Protein AF-A0A1G7A943-F1 (afdb_monomer_lite)

InterPro domains:
  IPR010359 IrrE N-terminal-like domain [PF06114] (51-118)

Organism: Peptococcus niger (NCBI:txid2741)

Sequence (182 aa):
MIGYRIVSVFDISQTEGEELPALSSQDFLDCGVEGYQKLFSALKQASPVTVRFEEVNDGSHGYFSRNKQEIVLKQGMSQADTLATLFHEMAHASLHNNEEAKEVDRHIKEVEAESVAYVLSTHFGLPCEEVSLAYIAGWASADKDKMGILKNSMSRIRGAASRLLTEIEKELKKSKSSQMIA

pLDDT: mean 79.99, std 16.14, range [36.16, 97.44]

Radius of gyration: 18.46 Å; chains: 1; bounding box: 54×48×53 Å

Secondary structure (DSSP, 8-state):
-----------GGG--SSPP----THHHH--SHHHHHHHHHHHHHH-SSEEEEE---SS-SEEEETTTTEEEEETT--HHHHHHHHHHHHHHHHHHSSSGGGSS-HHHHHHHHHHHHHHHHHHTT---PPP-HHHHHTTSSS-HHHHHHHHHHHHHHHHHHHHHHHHHHHHHHHHHHHHS--

Foldseek 3Di:
DDDDDDDDDDDPVRDDDDDDPDLPLVVLVVDDVVSLVLLVVLLCVLQPAHEDEDADDPPDQWAQDLVRRYIYGYPPDDSLSRLLSSQLRSQCSLQQSDPVNVPDDPVLSSLLSLLLSVLVCSSNVGDDDDRPVVVLVVLPDPDPVSVVSSVVSVVSSVVSSVSSVVSSVVSSVVVVVVVVVD

Structure (mmCIF, N/CA/C/O backbone):
data_AF-A0A1G7A943-F1
#
_entry.id   AF-A0A1G7A943-F1
#
loop_
_atom_site.group_PDB
_atom_site.id
_atom_site.type_symbol
_atom_site.label_atom_id
_atom_site.label_alt_id
_atom_site.label_comp_id
_atom_site.label_asym_id
_atom_site.label_entity_id
_atom_site.label_seq_id
_atom_site.pdbx_PDB_ins_code
_atom_site.Cartn_x
_atom_site.Cartn_y
_atom_site.Cartn_z
_atom_site.occupancy
_atom_site.B_iso_or_equiv
_atom_site.auth_seq_id
_atom_site.auth_comp_id
_atom_site.auth_asym_id
_atom_site.auth_atom_id
_atom_site.pdbx_PDB_model_num
ATOM 1 N N . MET A 1 1 ? 34.475 -2.378 -7.293 1.00 36.16 1 MET A N 1
ATOM 2 C CA . MET A 1 1 ? 34.277 -3.748 -7.814 1.00 36.16 1 MET A CA 1
ATOM 3 C C . MET A 1 1 ? 32.907 -4.208 -7.338 1.00 36.16 1 MET A C 1
ATOM 5 O O . MET A 1 1 ? 32.680 -4.163 -6.139 1.00 36.16 1 MET A O 1
ATOM 9 N N . ILE A 1 2 ? 31.981 -4.537 -8.240 1.00 40.31 2 ILE A N 1
ATOM 10 C CA . ILE A 1 2 ? 30.650 -5.060 -7.884 1.00 40.31 2 ILE A CA 1
ATOM 11 C C . ILE A 1 2 ? 30.643 -6.538 -8.288 1.00 40.31 2 ILE A C 1
ATOM 13 O O . ILE A 1 2 ? 30.992 -6.846 -9.425 1.00 40.31 2 ILE A O 1
ATOM 17 N N . GLY A 1 3 ? 30.301 -7.438 -7.364 1.00 47.44 3 GLY A N 1
ATOM 18 C CA . GLY A 1 3 ? 30.239 -8.887 -7.583 1.00 47.44 3 GLY A CA 1
ATOM 19 C C . GLY A 1 3 ? 28.939 -9.477 -7.033 1.00 47.44 3 GLY A C 1
ATOM 20 O O . GLY A 1 3 ? 28.309 -8.877 -6.165 1.00 47.44 3 GLY A O 1
ATOM 21 N N . TYR A 1 4 ? 28.525 -10.635 -7.550 1.00 57.25 4 TYR A N 1
ATOM 22 C CA . TYR A 1 4 ? 27.346 -11.381 -7.098 1.00 57.25 4 TYR A CA 1
ATOM 23 C C . TYR A 1 4 ? 27.769 -12.733 -6.510 1.00 57.25 4 TYR A C 1
ATOM 25 O O . TYR A 1 4 ? 28.759 -13.318 -6.947 1.00 57.25 4 TYR A O 1
ATOM 33 N N . ARG A 1 5 ? 27.021 -13.232 -5.518 1.00 53.62 5 ARG A N 1
ATOM 34 C CA . ARG A 1 5 ? 27.227 -14.552 -4.905 1.00 53.62 5 ARG A CA 1
ATOM 35 C C . ARG A 1 5 ? 25.956 -15.372 -5.061 1.00 53.62 5 ARG A C 1
ATOM 37 O O . ARG A 1 5 ? 24.896 -14.933 -4.626 1.00 53.62 5 ARG A O 1
ATOM 44 N N . ILE A 1 6 ? 26.072 -16.552 -5.661 1.00 55.75 6 ILE A N 1
ATOM 45 C CA . ILE A 1 6 ? 24.981 -17.528 -5.685 1.00 55.75 6 ILE A CA 1
ATOM 46 C C . ILE A 1 6 ? 24.880 -18.133 -4.285 1.00 55.75 6 ILE A C 1
ATOM 48 O O . ILE A 1 6 ? 25.884 -18.554 -3.709 1.00 55.75 6 ILE A O 1
ATOM 52 N N . VAL A 1 7 ? 23.674 -18.131 -3.730 1.00 48.28 7 VAL A N 1
ATOM 53 C CA . VAL A 1 7 ? 23.348 -18.799 -2.471 1.00 48.28 7 VAL A CA 1
ATOM 54 C C . VAL A 1 7 ? 22.160 -19.714 -2.714 1.00 48.28 7 VAL A C 1
ATOM 56 O O . VAL A 1 7 ? 21.226 -19.339 -3.419 1.00 48.28 7 VAL A O 1
ATOM 59 N N . SER A 1 8 ? 22.223 -20.918 -2.158 1.00 75.25 8 SER A N 1
ATOM 60 C CA . SER A 1 8 ? 21.113 -21.864 -2.196 1.00 75.25 8 SER A CA 1
ATOM 61 C C . SER A 1 8 ? 20.124 -21.520 -1.088 1.00 75.25 8 SER A C 1
ATOM 63 O O . SER A 1 8 ? 20.536 -21.248 0.040 1.00 75.25 8 SER A O 1
ATOM 65 N N . VAL A 1 9 ? 18.836 -21.533 -1.414 1.00 67.38 9 VAL A N 1
ATOM 66 C CA . VAL A 1 9 ? 17.734 -21.412 -0.456 1.00 67.38 9 VAL A CA 1
ATOM 67 C C . VAL A 1 9 ? 16.961 -22.726 -0.509 1.00 67.38 9 VAL A C 1
ATOM 69 O O . VAL A 1 9 ? 16.733 -23.250 -1.598 1.00 67.38 9 VAL A O 1
ATOM 72 N N . PHE A 1 10 ? 16.607 -23.256 0.655 1.00 70.25 10 PHE A N 1
ATOM 73 C CA . PHE A 1 10 ? 15.790 -24.455 0.815 1.00 70.25 10 PHE A CA 1
ATOM 74 C C . PHE A 1 10 ? 14.480 -24.040 1.478 1.00 70.25 10 PHE A C 1
ATOM 76 O O . PHE A 1 10 ? 14.482 -23.138 2.319 1.00 70.25 10 PHE A O 1
ATOM 83 N N . ASP A 1 11 ? 13.375 -24.660 1.080 1.00 71.06 11 ASP A N 1
ATOM 84 C CA . ASP A 1 11 ? 12.104 -24.468 1.775 1.00 71.06 11 ASP A CA 1
ATOM 85 C C . ASP A 1 11 ? 12.176 -25.082 3.185 1.00 71.06 11 ASP A C 1
ATOM 87 O O . ASP A 1 11 ? 12.907 -26.048 3.396 1.00 71.06 11 ASP A O 1
ATOM 91 N N . ILE A 1 12 ? 11.420 -24.555 4.154 1.00 64.38 12 ILE A N 1
ATOM 92 C CA . ILE A 1 12 ? 11.407 -25.088 5.529 1.00 64.38 12 ILE A CA 1
ATOM 93 C C . ILE A 1 12 ? 10.978 -26.563 5.532 1.00 64.38 12 ILE A C 1
ATOM 95 O O . ILE A 1 12 ? 11.560 -27.365 6.261 1.00 64.38 12 ILE A O 1
ATOM 99 N N . SER A 1 13 ? 10.045 -26.951 4.652 1.00 74.44 13 SER A N 1
ATOM 100 C CA . SER A 1 13 ? 9.628 -28.350 4.465 1.00 74.44 13 SER A CA 1
ATOM 101 C C . SER A 1 13 ? 10.750 -29.270 3.969 1.00 74.44 13 SER A C 1
ATOM 103 O O . SER A 1 13 ? 10.633 -30.490 4.060 1.00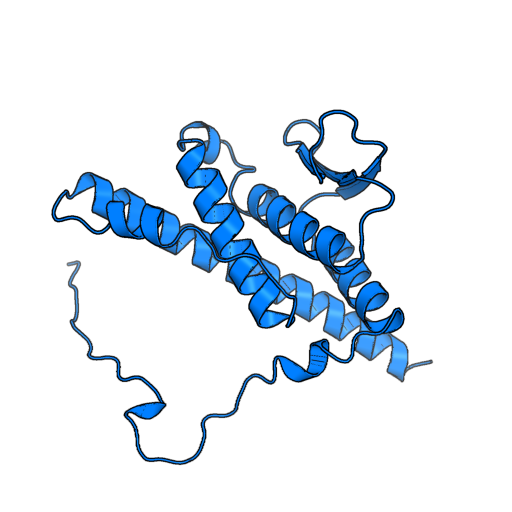 74.44 13 SER A O 1
ATOM 105 N N . GLN A 1 14 ? 11.839 -28.699 3.449 1.00 73.56 14 GLN A N 1
ATOM 106 C CA . GLN A 1 14 ? 13.031 -29.408 2.981 1.00 73.56 14 GLN A CA 1
ATOM 107 C C . GLN A 1 14 ? 14.160 -29.406 4.019 1.00 73.56 14 GLN A C 1
ATOM 109 O O . GLN A 1 14 ? 15.272 -29.843 3.714 1.00 73.56 14 GLN A O 1
ATOM 114 N N . THR A 1 15 ? 13.905 -28.897 5.225 1.00 76.69 15 THR A N 1
ATOM 115 C CA . THR A 1 15 ? 14.881 -28.825 6.313 1.00 76.69 15 THR A CA 1
ATOM 116 C C . THR A 1 15 ? 14.392 -29.602 7.531 1.00 76.69 15 THR A C 1
ATOM 118 O O . THR A 1 15 ? 13.208 -29.597 7.847 1.00 76.69 15 THR A O 1
ATOM 121 N N . GLU A 1 16 ? 15.313 -30.270 8.224 1.00 73.62 16 GLU A N 1
ATOM 122 C CA . GLU A 1 16 ? 15.059 -30.915 9.515 1.00 73.62 16 GLU A CA 1
ATOM 123 C C . GLU A 1 16 ? 15.657 -30.034 10.624 1.00 73.62 16 GLU A C 1
ATOM 125 O O . GLU A 1 16 ? 16.816 -29.623 10.528 1.00 73.62 16 GLU A O 1
ATOM 130 N N . GLY A 1 17 ? 14.889 -29.712 11.668 1.00 77.00 17 GLY A N 1
ATOM 131 C CA . GLY A 1 17 ? 15.343 -28.831 12.747 1.00 77.00 17 GLY A CA 1
ATOM 132 C C . GLY A 1 17 ? 14.214 -28.359 13.662 1.00 77.00 17 GLY A C 1
ATOM 133 O O . GLY A 1 17 ? 13.056 -28.724 13.470 1.00 77.00 17 GLY A O 1
ATOM 134 N N . GLU A 1 18 ? 14.567 -27.567 14.675 1.00 68.12 18 GLU A N 1
ATOM 135 C CA . GLU A 1 18 ? 13.595 -26.890 15.541 1.00 68.12 18 GLU A CA 1
ATOM 136 C C . GLU A 1 18 ? 12.771 -25.895 14.712 1.00 68.12 18 GLU A C 1
ATOM 138 O O . GLU A 1 18 ? 13.322 -25.204 13.849 1.00 68.12 18 GLU A O 1
ATOM 143 N N . GLU A 1 19 ? 11.455 -25.844 14.947 1.00 62.69 19 GLU A N 1
ATOM 144 C CA . GLU A 1 19 ? 10.580 -24.917 14.228 1.00 62.69 19 GLU A CA 1
ATOM 145 C C . GLU A 1 19 ? 11.082 -23.484 14.414 1.00 62.69 19 GLU A C 1
ATOM 147 O O . GLU A 1 19 ? 11.316 -23.016 15.532 1.00 62.69 19 GLU A O 1
ATOM 152 N N . LEU A 1 20 ? 11.261 -22.776 13.295 1.00 60.66 20 LEU A N 1
ATOM 153 C CA . LEU A 1 20 ? 11.582 -21.359 13.345 1.00 60.66 20 LEU A CA 1
ATOM 154 C C . LEU A 1 20 ? 10.465 -20.629 14.096 1.00 60.66 20 LEU A C 1
ATOM 156 O O . LEU A 1 20 ? 9.296 -20.978 13.914 1.00 60.66 20 LEU A O 1
ATOM 160 N N . PRO A 1 21 ? 10.789 -19.595 14.896 1.00 52.59 21 PRO A N 1
ATOM 161 C CA . PRO A 1 21 ? 9.765 -18.770 15.512 1.00 52.59 21 PRO A CA 1
ATOM 162 C C . PRO A 1 21 ? 8.864 -18.214 14.408 1.00 52.59 21 PRO A C 1
ATOM 164 O O . PRO A 1 21 ? 9.279 -17.369 13.613 1.00 52.59 21 PRO A O 1
ATOM 167 N N . ALA A 1 22 ? 7.638 -18.729 14.336 1.00 48.03 22 ALA A N 1
ATOM 168 C CA . ALA A 1 22 ? 6.636 -18.220 13.425 1.00 48.03 22 ALA A CA 1
ATOM 169 C C . ALA A 1 22 ? 6.311 -16.787 13.858 1.00 48.03 22 ALA A C 1
ATOM 171 O O . ALA A 1 22 ? 5.950 -16.544 15.010 1.00 48.03 22 ALA A O 1
ATOM 172 N N . LEU A 1 23 ? 6.438 -15.824 12.943 1.00 42.78 23 LEU A N 1
ATOM 173 C CA . LEU A 1 23 ? 5.727 -14.558 13.092 1.00 42.78 23 LEU A CA 1
ATOM 174 C C . LEU A 1 23 ? 4.245 -14.937 13.036 1.00 42.78 23 LEU A C 1
ATOM 176 O O . LEU A 1 23 ? 3.751 -15.254 11.956 1.00 42.78 23 LEU A O 1
ATOM 180 N N . SER A 1 24 ? 3.567 -15.037 14.181 1.00 42.31 24 SER A N 1
ATOM 181 C CA . SER A 1 24 ? 2.174 -15.480 14.209 1.00 42.31 24 S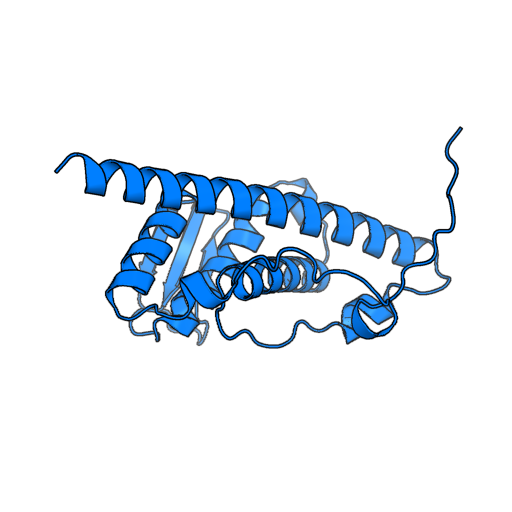ER A CA 1
ATOM 182 C C . SER A 1 24 ? 1.290 -14.416 13.557 1.00 42.31 24 SER A C 1
ATOM 184 O O . SER A 1 24 ? 0.779 -13.499 14.194 1.00 42.31 24 SER A O 1
ATOM 186 N N . SER A 1 25 ? 1.050 -14.565 12.253 1.00 46.03 25 SER A N 1
ATOM 187 C CA . SER A 1 25 ? -0.015 -13.859 11.531 1.00 46.03 25 SER A CA 1
ATOM 188 C C . SER A 1 25 ? -1.391 -14.117 12.170 1.00 46.03 25 SER A C 1
ATOM 190 O O . SER A 1 25 ? -2.324 -13.342 11.968 1.00 46.03 25 SER A O 1
ATOM 192 N N . GLN A 1 26 ? -1.516 -15.188 12.973 1.00 41.50 26 GLN A N 1
ATOM 193 C CA . GLN A 1 26 ? -2.708 -15.517 13.756 1.00 41.50 26 GLN A CA 1
ATOM 194 C C . GLN A 1 26 ? -3.091 -14.456 14.801 1.00 41.50 26 GLN A C 1
ATOM 196 O O . GLN A 1 26 ? -4.278 -14.339 15.091 1.00 41.50 26 GLN A O 1
ATOM 201 N N . ASP A 1 27 ? -2.161 -13.649 15.324 1.00 46.97 27 ASP A N 1
ATOM 202 C CA . ASP A 1 27 ? -2.484 -12.675 16.384 1.00 46.97 27 ASP A CA 1
ATOM 203 C C . ASP A 1 27 ? -3.378 -11.525 15.884 1.00 46.97 27 ASP A C 1
ATOM 205 O O . ASP A 1 27 ? -4.015 -10.830 16.679 1.00 46.97 27 ASP A O 1
ATOM 209 N N . PHE A 1 28 ? -3.429 -11.308 14.567 1.00 47.81 28 PHE A N 1
ATOM 210 C CA . PHE A 1 28 ? -4.269 -10.280 13.954 1.00 47.81 28 PHE A CA 1
ATOM 211 C C . PHE A 1 28 ? -5.620 -10.814 13.477 1.00 47.81 28 PHE A C 1
ATOM 213 O O . PHE A 1 28 ? -6.546 -10.021 13.346 1.00 47.81 28 PHE A O 1
ATOM 220 N N . LEU A 1 29 ? -5.757 -12.126 13.248 1.00 47.19 29 LEU A N 1
ATOM 221 C CA . LEU A 1 29 ? -6.952 -12.765 12.673 1.00 47.19 29 LEU A CA 1
ATOM 222 C C . LEU A 1 29 ? -8.113 -12.946 13.664 1.00 47.19 29 LEU A C 1
ATOM 224 O O . LEU A 1 29 ? -9.233 -13.200 13.231 1.00 47.19 29 LEU A O 1
ATOM 228 N N . ASP A 1 30 ? -7.896 -12.701 14.958 1.00 48.44 30 ASP A N 1
ATOM 229 C CA . ASP A 1 30 ? -8.969 -12.586 15.964 1.00 48.44 30 ASP A CA 1
ATOM 230 C C . ASP A 1 30 ? -9.636 -11.187 15.948 1.00 48.44 30 ASP A C 1
ATOM 232 O O . ASP A 1 30 ? -10.153 -10.669 16.943 1.00 48.44 30 ASP A O 1
ATOM 236 N N . CYS A 1 31 ? -9.607 -10.516 14.793 1.00 46.25 31 CYS A N 1
ATOM 237 C CA . CYS A 1 31 ? -10.127 -9.171 14.608 1.00 46.25 31 CYS A CA 1
ATOM 238 C C . CYS A 1 31 ? -11.638 -9.179 14.345 1.00 46.25 31 CYS A C 1
ATOM 240 O O . CYS A 1 31 ? -12.119 -8.953 13.237 1.00 46.25 31 CYS A O 1
ATOM 242 N N . GLY A 1 32 ? -12.418 -9.314 15.419 1.00 58.31 32 GLY A N 1
ATOM 243 C CA . GLY A 1 32 ? -13.755 -8.717 15.448 1.00 58.31 32 GLY A CA 1
ATOM 244 C C . GLY A 1 32 ? -13.707 -7.198 15.179 1.00 58.31 32 GLY A C 1
ATOM 245 O O . GLY A 1 32 ? -12.657 -6.613 14.898 1.00 58.31 32 GLY A O 1
ATOM 246 N N . VAL A 1 33 ? -14.841 -6.509 15.343 1.00 62.25 33 VAL A N 1
ATOM 247 C CA . VAL A 1 33 ? -14.961 -5.053 15.094 1.00 62.25 33 VAL A CA 1
ATOM 248 C C . VAL A 1 33 ? -13.861 -4.227 15.790 1.00 62.25 33 VAL A C 1
ATOM 250 O O . VAL A 1 33 ? -13.413 -3.216 15.250 1.00 62.25 33 VAL A O 1
ATOM 253 N N . GLU A 1 34 ? -13.383 -4.667 16.957 1.00 70.81 34 GLU A N 1
ATOM 254 C CA . GLU A 1 34 ? -12.320 -3.998 17.713 1.00 70.81 34 GLU A CA 1
ATOM 255 C C . GLU A 1 34 ? -10.939 -4.080 17.038 1.00 70.81 34 GLU A C 1
ATOM 257 O O . GLU A 1 34 ? -10.224 -3.076 16.979 1.00 70.81 34 GLU A O 1
ATOM 262 N N . GLY A 1 35 ? -10.564 -5.242 16.494 1.00 77.31 35 GLY A N 1
ATOM 263 C CA . GLY A 1 35 ? -9.285 -5.421 15.800 1.00 77.31 35 GLY A CA 1
ATOM 264 C C . GLY A 1 35 ? -9.217 -4.584 14.524 1.00 77.31 35 GLY A C 1
ATOM 265 O O . GLY A 1 35 ? -8.228 -3.886 14.295 1.00 77.31 35 GLY A O 1
ATOM 266 N N . TYR A 1 36 ? -10.320 -4.553 13.766 1.00 83.06 36 TYR A N 1
ATOM 267 C CA . TYR A 1 36 ? -10.469 -3.673 12.608 1.00 83.06 36 TYR A CA 1
ATOM 268 C C . TYR A 1 36 ? -10.276 -2.197 12.979 1.00 83.06 36 TYR A C 1
ATOM 270 O O . TYR A 1 36 ? -9.470 -1.509 12.359 1.00 83.06 36 TYR A O 1
ATOM 278 N N . GLN A 1 37 ? -10.979 -1.702 14.005 1.00 86.00 37 GLN A N 1
ATOM 279 C CA . GLN A 1 37 ? -10.893 -0.296 14.428 1.00 86.00 37 GLN A CA 1
ATOM 280 C C . GLN A 1 37 ? -9.465 0.090 14.840 1.00 86.00 37 GLN A C 1
ATOM 282 O O . GLN A 1 37 ? -8.968 1.142 14.429 1.00 86.00 37 GLN A O 1
ATOM 287 N N . LYS A 1 38 ? -8.782 -0.772 15.606 1.00 88.06 38 LYS A N 1
ATOM 288 C CA . LYS A 1 38 ? -7.389 -0.551 16.028 1.00 88.06 38 LYS A CA 1
ATOM 289 C C . LYS A 1 38 ? -6.443 -0.489 14.831 1.00 88.06 38 LYS A C 1
ATOM 291 O O . LYS A 1 38 ? -5.673 0.466 14.716 1.00 88.06 38 LYS A O 1
ATOM 296 N N . LEU A 1 39 ? -6.523 -1.468 13.928 1.00 89.19 39 LEU A N 1
ATOM 297 C CA . LEU A 1 39 ? -5.675 -1.517 12.738 1.00 89.19 39 LEU A CA 1
ATOM 298 C C . LEU A 1 39 ? -5.952 -0.340 11.801 1.00 89.19 39 LEU A C 1
ATOM 300 O O . LEU A 1 39 ? -5.022 0.345 11.386 1.00 89.19 39 LEU A O 1
ATOM 304 N N . PHE A 1 40 ? -7.219 -0.043 11.524 1.00 91.81 40 PHE A N 1
ATOM 305 C CA . PHE A 1 40 ? -7.606 1.073 10.668 1.00 91.81 40 PHE A CA 1
ATOM 306 C C . PHE A 1 40 ? -7.145 2.422 11.233 1.00 91.81 40 PHE A C 1
ATOM 308 O O . PHE A 1 40 ? -6.632 3.267 10.497 1.00 91.81 40 PHE A O 1
ATOM 315 N N . SER A 1 41 ? -7.269 2.623 12.548 1.00 92.69 41 SER A N 1
ATOM 316 C CA . SER A 1 41 ? -6.744 3.821 13.204 1.00 92.69 41 SER A CA 1
ATOM 317 C C . SER A 1 41 ? -5.224 3.908 13.076 1.00 92.69 41 SER A C 1
ATOM 319 O O . SER A 1 41 ? -4.710 4.980 12.765 1.00 92.69 41 SER A O 1
ATOM 321 N N . ALA A 1 42 ? -4.497 2.807 13.281 1.00 93.19 42 ALA A N 1
ATOM 322 C CA . ALA A 1 42 ? -3.046 2.786 13.105 1.00 93.19 42 ALA A CA 1
ATOM 323 C C . ALA A 1 42 ? -2.647 3.096 11.655 1.00 93.19 42 ALA A C 1
ATOM 325 O O . ALA A 1 42 ? -1.728 3.879 11.432 1.00 93.19 42 ALA A O 1
ATOM 326 N N . LEU A 1 43 ? -3.380 2.568 10.672 1.00 94.12 43 LEU A N 1
ATOM 327 C CA . LEU A 1 43 ? -3.149 2.849 9.255 1.00 94.12 43 LEU A CA 1
ATOM 328 C C . LEU A 1 43 ? -3.364 4.314 8.908 1.00 94.12 43 LEU A C 1
ATOM 330 O O . LEU A 1 43 ? -2.530 4.903 8.229 1.00 94.12 43 LEU A O 1
ATOM 334 N N . LYS A 1 44 ? -4.437 4.932 9.412 1.00 95.19 44 LYS A N 1
ATOM 335 C CA . LYS A 1 44 ? -4.666 6.370 9.223 1.00 95.19 44 LYS A CA 1
ATOM 336 C C . LYS A 1 44 ? -3.518 7.219 9.763 1.00 95.19 44 LYS A C 1
ATOM 338 O O . LYS A 1 44 ? -3.147 8.193 9.117 1.00 95.19 44 LYS A O 1
ATOM 343 N N . GLN A 1 45 ? -2.960 6.842 10.913 1.00 95.31 45 GLN A N 1
ATOM 344 C CA . GLN A 1 45 ? -1.853 7.562 11.549 1.00 95.31 45 GLN A CA 1
ATOM 345 C C . GLN A 1 45 ? -0.505 7.300 10.862 1.00 95.31 45 GLN A C 1
ATOM 347 O O . GLN A 1 45 ? 0.326 8.199 10.790 1.00 95.31 45 GLN A O 1
ATOM 352 N N . ALA A 1 46 ? -0.295 6.086 10.350 1.00 94.75 46 ALA A N 1
ATOM 353 C CA . ALA A 1 46 ? 0.911 5.692 9.625 1.00 94.75 46 ALA A CA 1
ATOM 354 C C . ALA A 1 46 ? 0.891 6.103 8.142 1.00 94.75 46 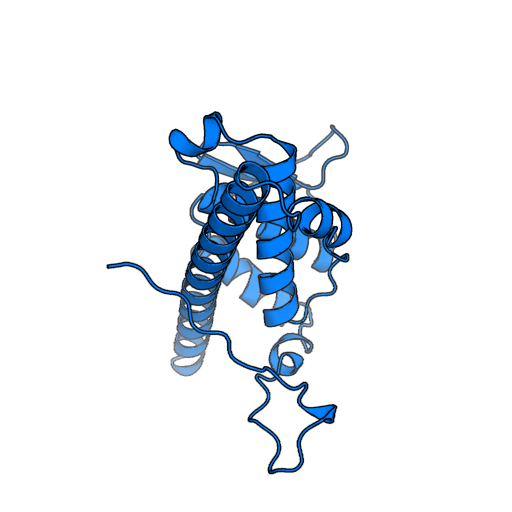ALA A C 1
ATOM 356 O O . ALA A 1 46 ? 1.918 6.031 7.464 1.00 94.75 46 ALA A O 1
ATOM 357 N N . SER A 1 47 ? -0.272 6.497 7.616 1.00 95.06 47 SER A N 1
ATOM 358 C CA . SER A 1 47 ? -0.430 6.886 6.220 1.00 95.06 47 SER A CA 1
ATOM 359 C C . SER A 1 47 ? 0.443 8.104 5.892 1.00 95.06 47 SER A C 1
ATOM 361 O O . SER A 1 47 ? 0.387 9.105 6.610 1.00 95.06 47 SER A O 1
ATOM 363 N N . PRO A 1 48 ? 1.202 8.083 4.778 1.00 92.25 48 PRO A N 1
ATOM 364 C CA . PRO A 1 48 ? 1.986 9.239 4.334 1.00 92.25 48 PRO A CA 1
ATOM 365 C C . PRO A 1 48 ? 1.138 10.482 4.021 1.00 92.25 48 PRO A C 1
ATOM 367 O O . PRO A 1 48 ? 1.665 11.587 3.925 1.00 92.25 48 PRO A O 1
ATOM 370 N N . VAL A 1 49 ? -0.163 10.283 3.803 1.00 95.69 49 VAL A N 1
ATOM 371 C CA . VAL A 1 49 ? -1.130 11.283 3.341 1.00 95.69 49 VAL A CA 1
ATOM 372 C C . VAL A 1 49 ? -2.463 11.129 4.073 1.00 95.69 49 VAL A C 1
ATOM 374 O O . VAL A 1 49 ? -2.751 10.083 4.656 1.00 95.69 49 VAL A O 1
ATOM 377 N N . THR A 1 50 ? -3.309 12.159 4.046 1.00 95.75 50 THR A N 1
ATOM 378 C CA . THR A 1 50 ? -4.606 12.123 4.743 1.00 95.75 50 THR A CA 1
ATOM 379 C C . THR A 1 50 ? -5.550 11.087 4.128 1.00 95.75 50 THR A C 1
ATOM 381 O O . THR A 1 50 ? -5.642 10.987 2.911 1.00 95.75 50 THR A O 1
ATOM 384 N N . VAL A 1 51 ? -6.289 10.342 4.956 1.00 96.69 51 VAL A N 1
ATOM 385 C CA . VAL A 1 51 ? -7.252 9.317 4.510 1.00 96.69 51 VAL A CA 1
ATOM 386 C C . VAL A 1 51 ? -8.683 9.761 4.819 1.00 96.69 51 VAL A C 1
ATOM 388 O O . VAL A 1 51 ? -9.020 9.985 5.989 1.00 96.69 51 VAL A O 1
ATOM 391 N N . ARG A 1 52 ? -9.550 9.828 3.802 1.00 95.00 52 ARG A N 1
ATOM 392 C CA . ARG A 1 52 ? -10.978 10.161 3.960 1.00 95.00 52 ARG A CA 1
ATOM 393 C C . ARG A 1 52 ? -11.900 9.203 3.208 1.00 95.00 52 ARG A C 1
ATOM 395 O O . ARG A 1 52 ? -11.452 8.429 2.370 1.00 95.00 52 ARG A O 1
ATOM 402 N N . PHE A 1 53 ? -13.189 9.275 3.527 1.00 94.38 53 PHE A N 1
ATOM 403 C CA . PHE A 1 53 ? -14.232 8.493 2.870 1.00 94.38 53 PHE A CA 1
ATOM 404 C C . PHE A 1 53 ? -15.149 9.385 2.044 1.00 94.38 53 PHE A C 1
ATOM 406 O O . PHE A 1 53 ? -15.625 10.396 2.560 1.00 94.38 53 PHE A O 1
ATOM 413 N N . GLU A 1 54 ? -15.470 8.973 0.823 1.00 92.62 54 GLU A N 1
ATOM 414 C CA . GLU A 1 54 ? -16.431 9.660 -0.045 1.00 92.62 54 GLU A CA 1
ATOM 415 C C . GLU A 1 54 ? -17.315 8.683 -0.823 1.00 92.62 54 GLU A C 1
ATOM 417 O O . GLU A 1 54 ? -17.047 7.480 -0.890 1.00 92.62 54 GLU A O 1
ATOM 422 N N . GLU A 1 55 ? -18.391 9.209 -1.408 1.00 88.44 55 GLU A N 1
ATOM 423 C CA . GLU A 1 55 ? -19.136 8.496 -2.440 1.00 88.44 55 GLU A CA 1
ATOM 424 C C . GLU A 1 55 ? -18.315 8.474 -3.732 1.00 88.44 55 GLU A C 1
ATOM 426 O O . GLU A 1 55 ? -18.070 9.502 -4.363 1.00 88.44 55 GLU A O 1
ATOM 431 N N . VAL A 1 56 ? -17.881 7.276 -4.115 1.00 85.19 56 VAL A N 1
ATOM 432 C CA . VAL A 1 56 ? -17.100 7.031 -5.327 1.00 85.19 56 VAL A CA 1
ATOM 433 C C . VAL A 1 56 ? -18.014 6.368 -6.358 1.00 85.19 56 VAL A C 1
ATOM 435 O O . VAL A 1 56 ? -18.460 5.234 -6.171 1.00 85.19 56 VAL A O 1
ATOM 438 N N . ASN A 1 57 ? -18.322 7.106 -7.431 1.00 82.25 57 ASN A N 1
ATOM 439 C CA . ASN A 1 57 ? -19.338 6.742 -8.432 1.00 82.25 57 ASN A CA 1
ATOM 440 C C . ASN A 1 57 ? -18.761 6.156 -9.732 1.00 82.25 57 ASN A C 1
ATOM 442 O O . ASN A 1 57 ? -19.518 5.815 -10.637 1.00 82.25 57 ASN A O 1
ATOM 446 N N . ASP A 1 58 ? -17.439 6.036 -9.846 1.00 83.31 58 ASP A N 1
ATOM 447 C CA . ASP A 1 58 ? -16.755 5.528 -11.045 1.00 83.31 58 ASP A CA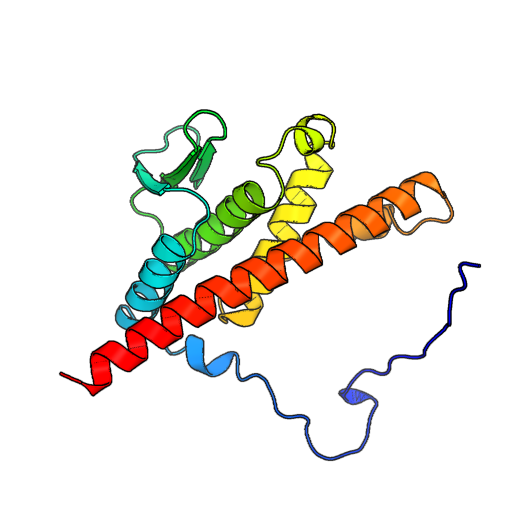 1
ATOM 448 C C . ASP A 1 58 ? -16.540 4.002 -11.038 1.00 83.31 58 ASP A C 1
ATOM 450 O O . ASP A 1 58 ? -15.970 3.448 -11.975 1.00 83.31 58 ASP A O 1
ATOM 454 N N . GLY A 1 59 ? -17.018 3.318 -9.993 1.00 81.81 59 GLY A N 1
ATOM 455 C CA . GLY A 1 59 ? -16.871 1.875 -9.812 1.00 81.81 59 GLY A CA 1
ATOM 456 C C . GLY A 1 59 ? -15.602 1.454 -9.067 1.00 81.81 59 GLY A C 1
ATOM 457 O O . GLY A 1 59 ? -15.496 0.282 -8.716 1.00 81.81 59 GLY A O 1
ATOM 458 N N . SER A 1 60 ? -14.680 2.374 -8.766 1.00 87.25 60 SER A N 1
ATOM 459 C CA . SER A 1 60 ? -13.488 2.072 -7.968 1.00 87.25 60 SER A CA 1
ATOM 460 C C . SER A 1 60 ? -13.800 1.955 -6.469 1.00 87.25 60 SER A C 1
ATOM 462 O O . SER A 1 60 ? -14.813 2.453 -5.967 1.00 87.25 60 SER A O 1
ATOM 464 N N . HIS A 1 61 ? -12.931 1.251 -5.743 1.00 89.81 61 HIS A N 1
ATOM 465 C CA . HIS A 1 61 ? -13.013 1.104 -4.284 1.00 89.81 61 HIS A CA 1
ATOM 466 C C . HIS A 1 61 ? -12.317 2.260 -3.544 1.00 89.81 61 HIS A C 1
ATOM 468 O O . HIS A 1 61 ? -12.619 2.546 -2.384 1.00 89.81 61 HIS A O 1
ATOM 474 N N . GLY A 1 62 ? -11.418 2.969 -4.220 1.00 92.38 62 GLY A N 1
ATOM 475 C CA . GLY A 1 62 ? -10.679 4.102 -3.691 1.00 92.38 62 GLY A CA 1
ATOM 476 C C . GLY A 1 62 ? -9.624 4.581 -4.681 1.00 92.38 62 GLY A C 1
ATOM 477 O O . GLY A 1 62 ? -9.471 3.996 -5.752 1.00 92.38 62 GLY A O 1
ATOM 478 N N . TYR A 1 63 ? -8.945 5.673 -4.336 1.00 94.31 63 TYR A N 1
ATOM 479 C CA . TYR A 1 63 ? -7.815 6.189 -5.104 1.00 94.31 63 TYR A CA 1
ATOM 480 C C . TYR A 1 63 ? -6.920 7.117 -4.273 1.00 94.31 63 TYR A C 1
ATOM 482 O O . TYR A 1 63 ? -7.372 7.854 -3.390 1.00 94.31 63 TYR A O 1
ATOM 490 N N . PHE A 1 64 ? -5.641 7.158 -4.630 1.00 95.25 64 PHE A N 1
ATOM 491 C CA . PHE A 1 64 ? -4.670 8.132 -4.156 1.00 95.25 64 PHE A CA 1
ATOM 492 C C . PHE A 1 64 ? -4.594 9.355 -5.087 1.00 95.25 64 PHE A C 1
ATOM 494 O O . PHE A 1 64 ? -4.276 9.258 -6.276 1.00 95.25 64 PHE A O 1
ATOM 501 N N . SER A 1 65 ? -4.820 10.551 -4.535 1.00 93.25 65 SER A N 1
ATOM 502 C CA . SER A 1 65 ? -4.670 11.820 -5.249 1.00 93.25 65 SER A CA 1
ATOM 503 C C . SER A 1 65 ? -3.332 12.489 -4.942 1.00 93.25 65 SER A C 1
ATOM 505 O O . SER A 1 65 ? -3.152 13.103 -3.889 1.00 93.25 65 SER A O 1
ATOM 507 N N . ARG A 1 66 ? -2.413 12.484 -5.916 1.00 89.81 66 ARG A N 1
ATOM 508 C CA . ARG A 1 66 ? -1.140 13.227 -5.816 1.00 89.81 66 ARG A CA 1
ATOM 509 C C . ARG A 1 66 ? -1.343 14.738 -5.697 1.00 89.81 66 ARG A C 1
ATOM 511 O O . ARG A 1 66 ? -0.606 15.398 -4.982 1.00 89.81 66 ARG A O 1
ATOM 518 N N . ASN A 1 67 ? -2.342 15.307 -6.367 1.00 90.75 67 ASN A N 1
ATOM 519 C CA . ASN A 1 67 ? -2.540 16.762 -6.344 1.00 90.75 67 ASN A CA 1
ATOM 520 C C . ASN A 1 67 ? -3.024 17.257 -4.978 1.00 90.75 67 ASN A C 1
ATOM 522 O O . ASN A 1 67 ? -2.631 18.331 -4.537 1.00 90.75 67 ASN A O 1
ATOM 526 N N . LYS A 1 68 ? -3.885 16.474 -4.321 1.00 92.94 68 LYS A N 1
ATOM 527 C CA . LYS A 1 68 ? -4.474 16.824 -3.025 1.00 92.94 68 LYS A CA 1
ATOM 528 C C . LYS A 1 68 ? -3.746 16.194 -1.834 1.00 92.94 68 LYS A C 1
ATOM 530 O O . LYS A 1 68 ? -4.061 16.543 -0.706 1.00 92.94 68 LYS A O 1
ATOM 535 N N . GLN A 1 69 ? -2.773 15.312 -2.086 1.00 95.12 69 GLN A N 1
ATOM 536 C CA . GLN A 1 69 ? -2.032 14.571 -1.060 1.00 95.12 69 GLN A CA 1
ATOM 537 C C . GLN A 1 69 ? -2.981 13.855 -0.090 1.00 95.12 69 GLN A C 1
ATOM 539 O O . GLN A 1 69 ? -2.929 14.044 1.125 1.00 95.12 69 GLN A O 1
ATOM 544 N N . GLU A 1 70 ? -3.872 13.036 -0.651 1.00 96.44 70 GLU A N 1
ATOM 545 C CA . GLU A 1 70 ? -4.902 12.318 0.105 1.00 96.44 70 GLU A CA 1
ATOM 546 C C . GLU A 1 70 ? -5.254 10.967 -0.529 1.00 96.44 70 GLU A C 1
ATOM 548 O O . GLU A 1 70 ? -5.148 10.789 -1.743 1.00 96.44 70 GLU A O 1
ATOM 553 N N . ILE A 1 71 ? -5.713 10.038 0.303 1.00 97.44 71 ILE A N 1
ATOM 554 C CA . ILE A 1 71 ? -6.324 8.767 -0.080 1.00 97.44 71 ILE A CA 1
ATOM 555 C C . ILE A 1 71 ? -7.828 8.874 0.153 1.00 97.44 71 ILE A C 1
ATOM 557 O O . ILE A 1 71 ? -8.280 9.267 1.236 1.00 97.44 71 ILE A O 1
ATOM 561 N N . VAL A 1 72 ? -8.596 8.503 -0.864 1.00 96.62 72 VAL A N 1
ATOM 562 C CA . VAL A 1 72 ? -10.058 8.476 -0.835 1.00 96.62 72 VAL A CA 1
ATOM 563 C C . VAL A 1 72 ? -10.512 7.033 -0.875 1.00 96.62 72 VAL A C 1
ATOM 565 O O . VAL A 1 72 ? -10.139 6.301 -1.783 1.00 96.62 72 VAL A O 1
ATOM 568 N N . LEU A 1 73 ? -11.317 6.629 0.101 1.00 95.94 73 LEU A N 1
ATOM 569 C CA . LEU A 1 73 ? -11.934 5.308 0.154 1.00 95.94 73 LEU A CA 1
ATOM 570 C C . LEU A 1 73 ? -13.437 5.433 -0.082 1.00 95.94 73 LEU A C 1
ATOM 572 O O . LEU A 1 73 ? -14.082 6.361 0.416 1.00 95.94 73 LEU A O 1
ATOM 576 N N . LYS A 1 74 ? -14.012 4.477 -0.807 1.00 95.00 74 LYS A N 1
ATOM 577 C CA . LYS A 1 74 ? -15.453 4.403 -1.025 1.00 95.00 74 LYS A CA 1
ATOM 578 C C . LYS A 1 74 ? -16.194 4.114 0.284 1.00 95.00 74 LYS A C 1
ATOM 580 O O . LYS A 1 74 ? -15.809 3.249 1.071 1.00 95.00 74 LYS A O 1
ATOM 585 N N . GLN A 1 75 ? -17.285 4.835 0.522 1.00 92.88 75 GLN A N 1
ATOM 586 C CA . GLN A 1 75 ? -18.172 4.572 1.657 1.00 92.88 75 GLN A CA 1
ATOM 587 C C . GLN A 1 75 ? -18.926 3.240 1.512 1.00 92.88 75 GLN A C 1
ATOM 589 O O . GLN A 1 75 ? -19.286 2.824 0.414 1.00 92.88 75 GLN A O 1
ATOM 594 N N . GLY A 1 76 ? -19.197 2.583 2.644 1.00 89.12 76 GLY A N 1
ATOM 595 C CA . GLY A 1 76 ? -20.030 1.374 2.692 1.00 89.12 76 GLY A CA 1
ATOM 596 C C . GLY A 1 76 ? -19.340 0.075 2.261 1.00 89.12 76 GLY A C 1
ATOM 597 O O . GLY A 1 76 ? -20.020 -0.935 2.103 1.00 89.12 76 GLY A O 1
ATOM 598 N N . MET A 1 77 ? -18.017 0.081 2.075 1.00 89.81 77 MET A N 1
ATOM 599 C CA . MET A 1 77 ? -17.241 -1.136 1.821 1.00 89.81 77 MET A CA 1
ATOM 600 C C . MET A 1 77 ? -17.164 -2.042 3.055 1.00 89.81 77 MET A C 1
ATOM 602 O O . MET A 1 77 ? -17.305 -1.587 4.195 1.00 89.81 77 MET A O 1
ATOM 606 N N . SER A 1 78 ? -16.895 -3.332 2.829 1.00 87.56 78 SER A N 1
ATOM 607 C CA . SER A 1 78 ? -16.597 -4.255 3.923 1.00 87.56 78 SER A CA 1
ATOM 608 C C . SER A 1 78 ? -15.298 -3.853 4.637 1.00 87.56 78 SER A C 1
ATOM 610 O O . SER A 1 78 ? -14.466 -3.110 4.106 1.00 87.56 78 SER A O 1
ATOM 612 N N . GLN A 1 79 ? -15.107 -4.344 5.862 1.00 87.00 79 GLN A N 1
ATOM 613 C CA . GLN A 1 79 ? -13.884 -4.095 6.630 1.00 87.00 79 GLN A CA 1
ATOM 614 C C . GLN A 1 79 ? -12.634 -4.609 5.900 1.00 87.00 79 GLN A C 1
ATOM 616 O O . GLN A 1 79 ? -11.632 -3.899 5.835 1.00 87.00 79 GLN A O 1
ATOM 621 N N . ALA A 1 80 ? -12.716 -5.803 5.306 1.00 83.50 80 ALA A N 1
ATOM 622 C CA . ALA A 1 80 ? -11.624 -6.400 4.545 1.00 83.50 80 ALA A CA 1
ATOM 623 C C . ALA A 1 80 ? -11.294 -5.575 3.291 1.00 83.50 80 ALA A C 1
ATOM 625 O O . ALA A 1 80 ? -10.143 -5.180 3.116 1.00 83.50 80 ALA A O 1
ATOM 626 N N . ASP A 1 81 ? -12.305 -5.217 2.491 1.00 86.44 81 ASP A N 1
ATOM 627 C CA . ASP A 1 81 ? -12.105 -4.419 1.270 1.00 86.44 81 ASP A CA 1
ATOM 628 C C . ASP A 1 81 ? -11.529 -3.039 1.590 1.00 86.44 81 ASP A C 1
ATOM 630 O O . ASP A 1 81 ? -10.669 -2.533 0.871 1.00 86.44 81 ASP A O 1
ATOM 634 N N . THR A 1 82 ? -11.971 -2.432 2.695 1.00 91.25 82 THR A N 1
ATOM 635 C CA . THR A 1 82 ? -11.472 -1.129 3.146 1.00 91.25 82 THR A CA 1
ATOM 636 C C . THR A 1 82 ? -9.987 -1.193 3.487 1.00 91.25 82 THR A C 1
ATOM 638 O O . THR A 1 82 ? -9.233 -0.310 3.081 1.00 91.25 82 THR A O 1
ATOM 641 N N . LEU A 1 83 ? -9.552 -2.225 4.217 1.00 90.88 83 LEU A N 1
ATOM 642 C CA . LEU A 1 83 ? -8.144 -2.399 4.583 1.00 90.88 83 LEU A CA 1
ATOM 643 C C . LEU A 1 83 ? -7.284 -2.741 3.365 1.00 90.88 83 LEU A C 1
ATOM 645 O O . LEU A 1 83 ? -6.240 -2.119 3.179 1.00 90.88 83 LEU A O 1
ATOM 649 N N . ALA A 1 84 ? -7.743 -3.662 2.514 1.00 87.94 84 ALA A N 1
ATOM 650 C CA . ALA A 1 84 ? -7.044 -4.043 1.289 1.00 87.94 84 ALA A CA 1
ATOM 651 C C . ALA A 1 84 ? -6.850 -2.838 0.354 1.00 87.94 84 ALA A C 1
ATOM 653 O O . ALA A 1 84 ? -5.730 -2.554 -0.077 1.00 87.94 84 ALA A O 1
ATOM 654 N N . THR A 1 85 ? -7.919 -2.067 0.127 1.00 92.38 85 THR A N 1
ATOM 655 C CA . THR A 1 85 ? -7.867 -0.833 -0.673 1.00 92.38 85 THR A CA 1
ATOM 656 C C . THR A 1 85 ? -6.923 0.181 -0.032 1.00 92.38 85 THR A C 1
ATOM 658 O O . THR A 1 85 ? -6.069 0.747 -0.706 1.00 92.38 85 THR A O 1
ATOM 661 N N . LEU A 1 86 ? -7.009 0.389 1.286 1.00 95.12 86 LEU A N 1
ATOM 662 C CA . LEU A 1 86 ? -6.136 1.337 1.972 1.00 95.12 86 LEU A CA 1
ATOM 663 C C . LEU A 1 86 ? -4.655 0.947 1.866 1.00 95.12 86 LEU A C 1
ATOM 665 O O . LEU A 1 86 ? -3.825 1.824 1.639 1.00 95.12 86 LEU A O 1
ATOM 669 N N . PHE A 1 87 ? -4.301 -0.335 1.977 1.00 94.12 87 PHE A N 1
ATOM 670 C CA . PHE A 1 87 ? -2.919 -0.773 1.770 1.00 94.12 87 PHE A CA 1
ATOM 671 C C . PHE A 1 87 ? -2.419 -0.485 0.359 1.00 94.12 87 PHE A C 1
ATOM 673 O O . PHE A 1 87 ? -1.295 -0.006 0.203 1.00 94.12 87 PHE A O 1
ATOM 680 N N . HIS A 1 88 ? -3.247 -0.754 -0.650 1.00 94.12 88 HIS A N 1
ATOM 681 C CA . HIS A 1 88 ? -2.921 -0.483 -2.045 1.00 94.12 88 HIS A CA 1
ATOM 682 C C . HIS A 1 88 ? -2.686 1.016 -2.280 1.00 94.12 88 HIS A C 1
ATOM 684 O O . HIS A 1 88 ? -1.637 1.423 -2.786 1.00 94.12 88 HIS A O 1
ATOM 690 N N . GLU A 1 89 ? -3.585 1.871 -1.793 1.00 96.19 89 GLU A N 1
ATOM 691 C CA . GLU A 1 89 ? -3.436 3.319 -1.948 1.00 96.19 89 GLU A CA 1
ATOM 692 C C . GLU A 1 89 ? -2.272 3.896 -1.123 1.00 96.19 89 GLU A C 1
ATOM 694 O O . GLU A 1 89 ? -1.555 4.790 -1.583 1.00 96.19 89 GLU A O 1
ATOM 699 N N . MET A 1 90 ? -2.004 3.358 0.073 1.00 96.88 90 MET A N 1
ATOM 700 C CA . MET A 1 90 ? -0.810 3.702 0.857 1.00 96.88 90 MET A CA 1
ATOM 701 C C . MET A 1 90 ? 0.476 3.280 0.142 1.00 96.88 90 MET A C 1
ATOM 703 O O . MET A 1 90 ? 1.479 3.999 0.209 1.00 96.88 90 MET A O 1
ATOM 707 N N . ALA A 1 91 ? 0.464 2.149 -0.568 1.00 95.44 91 ALA A N 1
ATOM 708 C CA . ALA A 1 91 ? 1.583 1.731 -1.397 1.00 95.44 91 ALA A CA 1
ATOM 709 C C . ALA A 1 91 ? 1.814 2.722 -2.544 1.00 95.44 91 ALA A C 1
ATOM 711 O O . ALA A 1 91 ? 2.947 3.172 -2.724 1.00 95.44 91 ALA A O 1
ATOM 712 N N . HIS A 1 92 ? 0.762 3.163 -3.243 1.00 95.44 92 HIS A N 1
ATOM 713 C CA . HIS A 1 92 ? 0.881 4.230 -4.242 1.00 95.44 92 HIS A CA 1
ATOM 714 C C . HIS A 1 92 ? 1.431 5.531 -3.654 1.00 95.44 92 HIS A C 1
ATOM 716 O O . HIS A 1 92 ? 2.327 6.133 -4.251 1.00 95.44 92 HIS A O 1
ATOM 722 N N . ALA A 1 93 ? 0.959 5.949 -2.479 1.00 95.88 93 ALA A N 1
ATOM 723 C CA . ALA A 1 93 ? 1.468 7.140 -1.807 1.00 95.88 93 ALA A CA 1
ATOM 724 C C . ALA A 1 93 ? 2.951 6.999 -1.399 1.00 95.88 93 ALA A C 1
ATOM 726 O O . ALA A 1 93 ? 3.720 7.951 -1.511 1.00 95.88 93 ALA A O 1
ATOM 727 N N . SER A 1 94 ? 3.381 5.811 -0.965 1.00 95.12 94 SER A N 1
ATOM 728 C CA . SER A 1 94 ? 4.761 5.542 -0.526 1.00 95.12 94 SER A CA 1
ATOM 729 C C . SER A 1 94 ? 5.750 5.359 -1.686 1.00 95.12 94 SER A C 1
ATOM 731 O O . SER A 1 94 ? 6.921 5.728 -1.571 1.00 95.12 94 SER A O 1
ATOM 733 N N . LEU A 1 95 ? 5.299 4.779 -2.802 1.00 93.62 95 LEU A N 1
ATOM 734 C CA . LEU A 1 95 ? 6.129 4.461 -3.969 1.00 93.62 95 LEU A CA 1
ATOM 735 C C . LEU A 1 95 ? 6.128 5.573 -5.022 1.00 93.62 95 LEU A C 1
ATOM 737 O O . LEU A 1 95 ? 7.167 5.871 -5.610 1.00 93.62 95 LEU A O 1
ATOM 741 N N . HIS A 1 96 ? 4.963 6.169 -5.284 1.00 92.94 96 HIS A N 1
ATOM 742 C CA . HIS A 1 96 ? 4.697 6.907 -6.520 1.00 92.94 96 HIS A CA 1
ATOM 743 C C . HIS A 1 96 ? 4.363 8.387 -6.312 1.00 92.94 96 HIS A C 1
ATOM 745 O O . HIS A 1 96 ? 3.906 9.052 -7.240 1.00 92.94 96 HIS A O 1
ATOM 751 N N . ASN A 1 97 ? 4.604 8.927 -5.120 1.00 91.56 97 ASN A N 1
ATOM 752 C CA . ASN A 1 97 ? 4.353 10.334 -4.803 1.00 91.56 97 ASN A CA 1
ATOM 753 C C . ASN A 1 97 ? 5.554 11.268 -5.072 1.00 91.56 97 ASN A C 1
ATOM 755 O O . ASN A 1 97 ? 5.582 12.404 -4.611 1.00 91.56 97 ASN A O 1
ATOM 759 N N . ASN A 1 98 ? 6.569 10.804 -5.800 1.00 86.94 98 ASN A N 1
ATOM 760 C CA . ASN A 1 98 ? 7.721 11.613 -6.200 1.00 86.94 98 ASN A CA 1
ATOM 761 C C . ASN A 1 98 ? 7.718 11.882 -7.717 1.00 86.94 98 ASN A C 1
ATOM 763 O O . ASN A 1 98 ? 7.002 11.233 -8.484 1.00 86.94 98 ASN A O 1
ATOM 767 N N . GLU A 1 99 ? 8.513 12.865 -8.143 1.00 81.00 99 GLU A N 1
ATOM 768 C CA . GLU A 1 99 ? 8.638 13.259 -9.554 1.00 81.00 99 GLU A CA 1
ATOM 769 C C . GLU A 1 99 ? 9.233 12.140 -10.420 1.00 81.00 99 GLU A C 1
ATOM 771 O O . GLU A 1 99 ? 8.768 11.911 -11.532 1.00 81.00 99 GLU A O 1
ATOM 776 N N . GLU A 1 100 ? 10.193 11.379 -9.889 1.00 78.62 100 GLU A N 1
ATOM 777 C CA . GLU A 1 100 ? 10.834 10.254 -10.588 1.00 78.62 100 GLU A CA 1
ATOM 778 C C . GLU A 1 100 ? 9.826 9.165 -10.978 1.00 78.62 100 GLU A C 1
ATOM 780 O O . GLU A 1 100 ? 9.926 8.548 -12.038 1.00 78.62 100 GLU A O 1
ATOM 785 N N . ALA A 1 101 ? 8.796 8.963 -10.156 1.00 80.75 101 ALA A N 1
ATOM 786 C CA . ALA A 1 101 ? 7.733 8.021 -10.437 1.00 80.75 101 ALA A CA 1
ATOM 787 C C . ALA A 1 101 ? 6.788 8.492 -11.548 1.00 80.75 101 ALA A C 1
ATOM 789 O O . ALA A 1 101 ? 5.899 7.731 -11.913 1.00 80.75 101 ALA A O 1
ATOM 790 N N . LYS A 1 102 ? 6.895 9.703 -12.109 1.00 78.50 102 LYS A N 1
ATOM 791 C CA . LYS A 1 102 ? 6.058 10.091 -13.263 1.00 78.50 102 LYS A CA 1
ATOM 792 C C . LYS A 1 102 ? 6.405 9.274 -14.505 1.00 78.50 102 LYS A C 1
ATOM 794 O O . LYS A 1 102 ? 5.487 8.771 -15.145 1.00 78.50 102 LYS A O 1
ATOM 799 N N . GLU A 1 103 ? 7.693 9.030 -14.721 1.00 81.19 103 GLU A N 1
ATOM 800 C CA . GLU A 1 103 ? 8.244 8.334 -15.894 1.00 81.19 103 GLU A CA 1
ATOM 801 C C . GLU A 1 103 ? 8.091 6.804 -15.844 1.00 81.19 103 GLU A C 1
ATOM 803 O O . GLU A 1 103 ? 8.322 6.113 -16.833 1.00 81.19 103 GLU A O 1
ATOM 808 N N . VAL A 1 104 ? 7.700 6.243 -14.694 1.00 82.69 104 VAL A N 1
ATOM 809 C CA . VAL A 1 104 ? 7.468 4.798 -14.560 1.00 82.69 104 VAL A CA 1
ATOM 810 C C . VAL A 1 104 ? 6.154 4.413 -15.251 1.00 82.69 104 VAL A C 1
ATOM 812 O O . VAL A 1 104 ? 5.122 5.060 -15.037 1.00 82.69 104 VAL A O 1
ATOM 815 N N . ASP A 1 105 ? 6.181 3.339 -16.044 1.00 87.50 105 ASP A N 1
ATOM 816 C CA . ASP A 1 105 ? 4.994 2.797 -16.712 1.00 87.50 105 ASP A CA 1
ATOM 817 C C . ASP A 1 105 ? 3.877 2.475 -15.709 1.00 87.50 105 ASP A C 1
ATOM 819 O O . ASP A 1 105 ? 4.129 2.020 -14.590 1.00 87.50 105 ASP A O 1
ATOM 823 N N . ARG A 1 106 ? 2.624 2.705 -16.111 1.00 88.19 106 ARG A N 1
ATOM 824 C CA . ARG A 1 106 ? 1.470 2.502 -15.231 1.00 88.19 106 ARG A CA 1
ATOM 825 C C . ARG A 1 106 ? 1.374 1.063 -14.733 1.00 88.19 106 ARG A C 1
ATOM 827 O O . ARG A 1 106 ? 1.179 0.880 -13.541 1.00 88.19 106 ARG A O 1
ATOM 834 N N . HIS A 1 107 ? 1.568 0.060 -15.586 1.00 86.25 107 HIS A N 1
ATOM 835 C CA . HIS A 1 107 ? 1.458 -1.337 -15.161 1.00 86.25 107 HIS A CA 1
ATOM 836 C C . HIS A 1 107 ? 2.540 -1.703 -14.145 1.00 86.25 107 HIS A C 1
ATOM 838 O O . HIS A 1 107 ? 2.276 -2.461 -13.219 1.00 86.25 107 HIS A O 1
ATOM 844 N N . ILE A 1 108 ? 3.746 -1.138 -14.277 1.00 87.69 108 ILE A N 1
ATOM 845 C CA . ILE A 1 108 ? 4.804 -1.321 -13.273 1.00 87.69 108 ILE A CA 1
ATOM 846 C C . ILE A 1 108 ? 4.355 -0.746 -11.924 1.00 87.69 108 ILE A C 1
ATOM 848 O O . ILE A 1 108 ? 4.559 -1.386 -10.897 1.00 87.69 108 ILE A O 1
ATOM 852 N N . LYS A 1 109 ? 3.710 0.429 -11.918 1.00 91.06 109 LYS A N 1
ATOM 853 C CA . LYS A 1 109 ? 3.203 1.048 -10.684 1.00 91.06 109 LYS A CA 1
ATOM 854 C C . LYS A 1 109 ? 2.148 0.191 -9.995 1.00 91.06 109 LYS A C 1
ATOM 856 O O . LYS A 1 109 ? 2.251 0.005 -8.788 1.00 91.06 109 LYS A O 1
ATOM 861 N N . GLU A 1 110 ? 1.165 -0.308 -10.741 1.00 90.56 110 GLU A N 1
ATOM 862 C CA . GLU A 1 110 ? 0.109 -1.165 -10.180 1.00 90.56 110 GLU A CA 1
ATOM 863 C C . GLU A 1 110 ? 0.722 -2.426 -9.563 1.00 90.56 110 GLU A C 1
ATOM 865 O O . GLU A 1 110 ? 0.476 -2.736 -8.405 1.00 90.56 110 GLU A O 1
ATOM 870 N N . VAL A 1 111 ? 1.640 -3.082 -10.276 1.00 89.50 111 VAL A N 1
ATOM 871 C CA . VAL A 1 111 ? 2.297 -4.312 -9.802 1.00 89.50 111 VAL A CA 1
ATOM 872 C C . VAL A 1 111 ? 3.141 -4.067 -8.554 1.00 89.50 111 VAL A C 1
ATOM 874 O O . VAL A 1 111 ? 3.161 -4.893 -7.642 1.00 89.50 111 VAL A O 1
ATOM 877 N N . GLU A 1 112 ? 3.847 -2.937 -8.479 1.00 91.75 112 GLU A N 1
ATOM 878 C CA . GLU A 1 112 ? 4.586 -2.559 -7.273 1.00 91.75 112 GLU A CA 1
ATOM 879 C C . GLU A 1 112 ? 3.648 -2.276 -6.095 1.00 91.75 112 GLU A C 1
ATOM 881 O O . GLU A 1 112 ? 3.932 -2.714 -4.978 1.00 91.75 112 GLU A O 1
ATOM 886 N N . ALA A 1 113 ? 2.535 -1.578 -6.336 1.00 93.00 113 ALA A N 1
ATOM 887 C CA . ALA A 1 113 ? 1.547 -1.267 -5.310 1.00 93.00 113 ALA A CA 1
ATOM 888 C C . ALA A 1 113 ? 0.837 -2.528 -4.795 1.00 93.00 113 ALA A C 1
ATOM 890 O O . ALA A 1 113 ? 0.795 -2.745 -3.584 1.00 93.00 113 ALA A O 1
ATOM 891 N N . GLU A 1 114 ? 0.376 -3.403 -5.693 1.00 91.12 114 GLU A N 1
ATOM 892 C CA . GLU A 1 114 ? -0.190 -4.719 -5.376 1.00 91.12 114 GLU A CA 1
ATOM 893 C C . GLU A 1 114 ? 0.795 -5.579 -4.582 1.00 91.12 114 GLU A C 1
ATOM 895 O O . GLU A 1 114 ? 0.428 -6.153 -3.560 1.00 91.12 114 GLU A O 1
ATOM 900 N N . SER A 1 115 ? 2.071 -5.613 -4.986 1.00 91.31 115 SER A N 1
ATOM 901 C CA . SER A 1 115 ? 3.105 -6.384 -4.283 1.00 91.31 115 SER A CA 1
ATOM 902 C C . SER A 1 115 ? 3.296 -5.913 -2.839 1.00 91.31 115 SER A C 1
ATOM 904 O O . SER A 1 115 ? 3.435 -6.727 -1.926 1.00 91.31 115 SER A O 1
ATOM 906 N N . VAL A 1 116 ? 3.300 -4.597 -2.607 1.00 93.44 116 VAL A N 1
ATOM 907 C CA . VAL A 1 116 ? 3.396 -4.040 -1.249 1.00 93.44 116 VAL A CA 1
ATOM 908 C C . VAL A 1 116 ? 2.119 -4.318 -0.457 1.00 93.44 116 VAL A C 1
ATOM 910 O O . VAL A 1 116 ? 2.208 -4.731 0.700 1.00 93.44 116 VAL A O 1
ATOM 913 N N . ALA A 1 117 ? 0.945 -4.138 -1.065 1.00 91.56 117 ALA A N 1
ATOM 914 C CA . ALA A 1 117 ? -0.340 -4.405 -0.425 1.00 91.56 117 ALA A CA 1
ATOM 915 C C . ALA A 1 117 ? -0.485 -5.875 -0.012 1.00 91.56 117 ALA A C 1
ATOM 917 O O . ALA A 1 117 ? -0.971 -6.158 1.082 1.00 91.56 117 ALA A O 1
ATOM 918 N N . TYR A 1 118 ? 0.007 -6.802 -0.833 1.00 88.00 118 TYR A N 1
ATOM 919 C CA . TYR A 1 118 ? 0.050 -8.228 -0.529 1.00 88.00 118 TYR A CA 1
ATOM 920 C C . TYR A 1 118 ? 0.933 -8.535 0.681 1.00 88.00 118 TYR A C 1
ATOM 922 O O . TYR A 1 118 ? 0.513 -9.261 1.582 1.00 88.00 118 TYR A O 1
ATOM 930 N N . VAL A 1 119 ? 2.132 -7.943 0.754 1.00 89.94 119 VAL A N 1
ATOM 931 C CA . VAL A 1 119 ? 3.024 -8.107 1.915 1.00 89.94 119 VAL A CA 1
ATOM 932 C C . VAL A 1 119 ? 2.360 -7.591 3.193 1.00 89.94 119 VAL A C 1
ATOM 934 O O . VAL A 1 119 ? 2.390 -8.281 4.210 1.00 89.94 119 VAL A O 1
ATOM 937 N N . LEU A 1 120 ? 1.731 -6.412 3.147 1.00 90.19 120 LEU A N 1
ATOM 938 C CA . LEU A 1 120 ? 1.007 -5.849 4.293 1.00 90.19 120 LEU A CA 1
ATOM 939 C C . LEU A 1 120 ? -0.176 -6.734 4.701 1.00 90.19 120 LEU A C 1
ATOM 941 O O . LEU A 1 120 ? -0.323 -7.056 5.877 1.00 90.19 120 LEU A O 1
ATOM 945 N N . SER A 1 121 ? -0.981 -7.169 3.733 1.00 86.81 121 SER A N 1
ATOM 946 C CA . SER A 1 121 ? -2.141 -8.031 3.979 1.00 86.81 121 SER A CA 1
ATOM 947 C C . SER A 1 121 ? -1.726 -9.356 4.607 1.00 86.81 121 SER A C 1
ATOM 949 O O . SER A 1 121 ? -2.283 -9.741 5.628 1.00 86.81 121 SER A O 1
ATOM 951 N N . THR A 1 122 ? -0.684 -9.995 4.070 1.00 84.31 122 THR A N 1
ATOM 952 C CA . THR A 1 122 ? -0.121 -11.240 4.612 1.00 84.31 122 THR A CA 1
ATOM 953 C C . THR A 1 122 ? 0.388 -11.042 6.041 1.00 84.31 122 THR A C 1
ATOM 955 O O . THR A 1 122 ? 0.099 -11.853 6.919 1.00 84.31 122 THR A O 1
ATOM 958 N N . HIS A 1 123 ? 1.109 -9.946 6.303 1.00 86.06 123 HIS A N 1
ATOM 959 C CA . HIS A 1 123 ? 1.644 -9.639 7.635 1.00 86.06 123 HIS A CA 1
ATOM 960 C C . HIS A 1 123 ? 0.543 -9.461 8.684 1.00 86.06 123 HIS A C 1
ATOM 962 O O . HIS A 1 123 ? 0.665 -9.965 9.797 1.00 86.06 123 HIS A O 1
ATOM 968 N N . PHE A 1 124 ? -0.548 -8.783 8.320 1.00 83.38 124 PHE A N 1
ATOM 969 C CA . PHE A 1 124 ? -1.690 -8.531 9.205 1.00 83.38 124 PHE A CA 1
ATOM 970 C C . PHE A 1 124 ? -2.803 -9.590 9.102 1.00 83.38 124 PHE A C 1
ATOM 972 O O . PHE A 1 124 ? -3.874 -9.394 9.671 1.00 83.38 124 PHE A O 1
ATOM 979 N N . GLY A 1 125 ? -2.571 -10.702 8.395 1.00 77.56 125 GLY A N 1
ATOM 980 C CA . GLY A 1 125 ? -3.511 -11.825 8.301 1.00 77.56 125 GLY A CA 1
ATOM 981 C C . GLY A 1 125 ? -4.806 -11.531 7.533 1.00 77.56 125 GLY A C 1
ATOM 982 O O . GLY A 1 125 ? -5.813 -12.192 7.764 1.00 77.56 125 GLY A O 1
ATOM 983 N N . LEU A 1 126 ? -4.819 -10.542 6.637 1.00 74.81 126 LEU A N 1
ATOM 984 C CA . LEU A 1 126 ? -6.001 -10.193 5.849 1.00 74.81 126 LEU A CA 1
ATOM 985 C C . LEU A 1 126 ? -6.093 -11.055 4.583 1.00 74.81 126 LEU A C 1
ATOM 987 O O . LEU A 1 126 ? -5.070 -11.274 3.926 1.00 74.81 126 LEU A O 1
ATOM 991 N N . PRO A 1 127 ? -7.300 -11.518 4.201 1.00 63.72 127 PRO A N 1
ATOM 992 C CA . PRO A 1 127 ? -7.488 -12.173 2.915 1.00 63.72 127 PRO A CA 1
ATOM 993 C C . PRO A 1 127 ? -7.159 -11.165 1.810 1.00 63.72 127 PRO A C 1
ATOM 995 O O . PRO A 1 127 ? -7.745 -10.084 1.758 1.00 63.72 127 PRO A O 1
ATOM 998 N N . CYS A 1 128 ? -6.204 -11.503 0.948 1.00 61.09 128 CYS A N 1
ATOM 999 C CA . CYS A 1 128 ? -5.863 -10.699 -0.219 1.00 61.09 128 CYS A CA 1
ATOM 1000 C C . CYS A 1 128 ? -5.950 -11.542 -1.485 1.00 61.09 128 CYS A C 1
ATOM 1002 O O . CYS A 1 128 ? -5.777 -12.762 -1.452 1.00 61.09 128 CYS A O 1
ATOM 1004 N N . GLU A 1 129 ? -6.249 -10.874 -2.594 1.00 58.09 129 GLU A N 1
ATOM 1005 C CA . GLU A 1 129 ? -6.170 -11.480 -3.916 1.00 58.09 129 GLU A CA 1
ATOM 1006 C C . GLU A 1 129 ? -4.699 -11.707 -4.293 1.00 58.09 129 GLU A C 1
ATOM 1008 O O . GLU A 1 129 ? -3.805 -10.969 -3.864 1.00 58.09 129 GLU A O 1
ATOM 1013 N N . GLU A 1 130 ? -4.431 -12.760 -5.068 1.00 56.25 130 GLU A N 1
ATOM 1014 C CA . GLU A 1 130 ? -3.075 -13.065 -5.517 1.00 56.25 130 GLU A CA 1
ATOM 1015 C C . GLU A 1 130 ? -2.531 -11.931 -6.397 1.00 56.25 130 GLU A C 1
ATOM 1017 O O . GLU A 1 130 ? -3.158 -11.521 -7.374 1.00 56.25 130 GLU A O 1
ATOM 1022 N N . VAL A 1 131 ? -1.321 -11.457 -6.085 1.00 58.25 131 VAL A N 1
ATOM 1023 C CA . VAL A 1 131 ? -0.573 -10.558 -6.976 1.00 58.25 131 VAL A CA 1
ATOM 1024 C C . VAL A 1 131 ? -0.327 -11.280 -8.293 1.00 58.25 131 VAL A C 1
ATOM 1026 O O . VAL A 1 131 ? -0.012 -12.473 -8.291 1.00 58.25 131 VAL A O 1
ATOM 1029 N N . SER A 1 132 ? -0.371 -10.559 -9.417 1.00 58.25 132 SER A N 1
ATOM 1030 C CA . SER A 1 132 ? -0.016 -11.100 -10.735 1.00 58.25 132 SER A CA 1
ATOM 1031 C C . SER A 1 132 ? 1.487 -11.413 -10.843 1.00 58.25 132 SER A C 1
ATOM 1033 O O . SER A 1 132 ? 2.260 -10.766 -11.554 1.00 58.25 132 SER A O 1
ATOM 1035 N N . LEU A 1 133 ? 1.922 -12.459 -10.139 1.00 59.47 133 LEU A N 1
ATOM 1036 C CA . LEU A 1 133 ? 3.269 -13.025 -10.161 1.00 59.47 133 LEU A CA 1
ATOM 1037 C C . LEU A 1 133 ? 3.698 -13.378 -11.589 1.00 59.47 133 LEU A C 1
ATOM 1039 O O . LEU A 1 133 ? 4.869 -13.233 -11.942 1.00 59.47 133 LEU A O 1
ATOM 1043 N N . ALA A 1 134 ? 2.738 -13.772 -12.430 1.00 59.59 134 ALA A N 1
ATOM 1044 C CA . ALA A 1 134 ? 2.945 -14.042 -13.848 1.00 59.59 134 ALA A CA 1
ATOM 1045 C C . ALA A 1 134 ?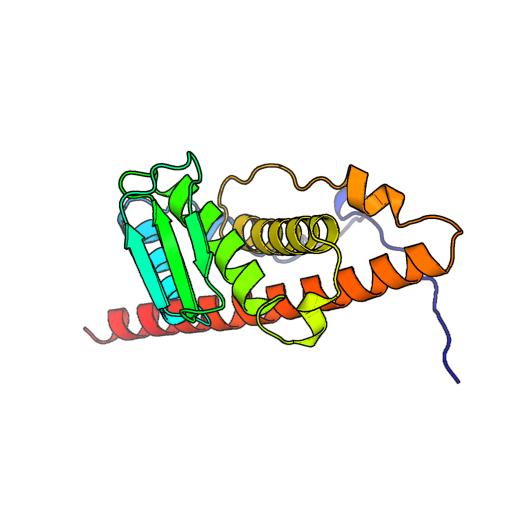 3.494 -12.824 -14.613 1.00 59.59 134 ALA A C 1
ATOM 1047 O O . ALA A 1 134 ? 4.338 -12.981 -15.496 1.00 59.59 134 ALA A O 1
ATOM 1048 N N . TYR A 1 135 ? 3.070 -11.608 -14.258 1.00 63.12 135 TYR A N 1
ATOM 1049 C CA . TYR A 1 135 ? 3.552 -10.391 -14.906 1.00 63.12 135 TYR A CA 1
ATOM 1050 C C . TYR A 1 135 ? 4.997 -10.064 -14.503 1.00 63.12 135 TYR A C 1
ATOM 1052 O O . TYR A 1 135 ? 5.838 -9.786 -15.361 1.00 63.12 135 TYR A O 1
ATOM 1060 N N . ILE A 1 136 ? 5.320 -10.209 -13.213 1.00 65.81 136 ILE A N 1
ATOM 1061 C CA . ILE A 1 136 ? 6.686 -10.046 -12.687 1.00 65.81 136 ILE A CA 1
ATOM 1062 C C . ILE A 1 136 ? 7.634 -11.092 -13.297 1.00 65.81 136 ILE A C 1
ATOM 1064 O O . ILE A 1 136 ? 8.769 -10.772 -13.661 1.00 65.81 136 ILE A O 1
ATOM 1068 N N . ALA A 1 137 ? 7.172 -12.335 -13.466 1.00 65.56 137 ALA A N 1
ATOM 1069 C CA . ALA A 1 137 ? 7.953 -13.414 -14.070 1.00 65.56 137 ALA A CA 1
ATOM 1070 C C . ALA A 1 137 ? 8.378 -13.096 -15.515 1.00 65.56 137 ALA A C 1
ATOM 1072 O O . ALA A 1 137 ? 9.488 -13.439 -15.921 1.00 65.56 137 ALA A O 1
ATOM 1073 N N . GLY A 1 138 ? 7.551 -12.364 -16.271 1.00 67.00 138 GLY A N 1
ATOM 1074 C CA . GLY A 1 138 ? 7.882 -11.902 -17.623 1.00 67.00 138 GLY A CA 1
ATOM 1075 C C . GLY A 1 138 ? 9.074 -10.934 -17.686 1.00 67.00 138 GLY A C 1
ATOM 1076 O O . GLY A 1 138 ? 9.706 -10.795 -18.738 1.00 67.00 138 GLY A O 1
ATOM 1077 N N . TRP A 1 139 ? 9.422 -10.284 -16.571 1.00 72.75 139 TRP A N 1
ATOM 1078 C CA . TRP A 1 139 ? 10.601 -9.418 -16.473 1.00 72.75 139 TRP A CA 1
ATOM 1079 C C . TRP A 1 139 ? 11.885 -10.187 -16.161 1.00 72.75 139 TRP A C 1
ATOM 1081 O O . TRP A 1 139 ? 12.974 -9.735 -16.521 1.00 72.75 139 TRP A O 1
ATOM 1091 N N . ALA A 1 140 ? 11.772 -11.372 -15.555 1.00 65.88 140 ALA A N 1
ATOM 1092 C CA . ALA A 1 140 ? 12.884 -12.266 -15.244 1.00 65.88 140 ALA A CA 1
ATOM 1093 C C . ALA A 1 140 ? 13.373 -13.022 -16.499 1.00 65.88 140 ALA A C 1
ATOM 1095 O O . ALA A 1 140 ? 13.420 -14.247 -16.543 1.00 65.88 140 ALA A O 1
ATOM 1096 N N . SER A 1 141 ? 13.734 -12.276 -17.544 1.00 68.62 141 SER A N 1
ATOM 1097 C CA . SER A 1 141 ? 14.264 -12.809 -18.804 1.00 68.62 141 SER A CA 1
ATOM 1098 C C . SER A 1 141 ? 15.756 -12.492 -18.964 1.00 68.62 141 SER A C 1
ATOM 1100 O O . SER A 1 141 ? 16.318 -11.695 -18.214 1.00 68.62 141 SER A O 1
ATOM 1102 N N . ALA A 1 142 ? 16.415 -13.104 -19.954 1.00 63.09 142 ALA A N 1
ATOM 1103 C CA . ALA A 1 142 ? 17.819 -12.823 -20.286 1.00 63.09 142 ALA A CA 1
ATOM 1104 C C . ALA A 1 142 ? 18.053 -11.399 -20.844 1.00 63.09 142 ALA A C 1
ATOM 1106 O O . ALA A 1 142 ? 19.196 -10.999 -21.071 1.00 63.09 142 ALA A O 1
ATOM 1107 N N . ASP A 1 143 ? 16.978 -10.639 -21.062 1.00 76.25 143 ASP A N 1
ATOM 1108 C CA . ASP A 1 143 ? 17.006 -9.236 -21.450 1.00 76.25 143 ASP A CA 1
ATOM 1109 C C . ASP A 1 143 ? 17.488 -8.367 -20.273 1.00 76.25 143 ASP A C 1
ATOM 1111 O O . ASP A 1 143 ? 16.875 -8.319 -19.200 1.00 76.25 143 ASP A O 1
ATOM 1115 N N . LYS A 1 144 ? 18.617 -7.680 -20.476 1.00 73.06 144 LYS A N 1
ATOM 1116 C CA . LYS A 1 144 ? 19.264 -6.859 -19.445 1.00 73.06 144 LYS A CA 1
ATOM 1117 C C . LYS A 1 144 ? 18.395 -5.684 -19.003 1.00 73.06 144 LYS A C 1
ATOM 1119 O O . LYS A 1 144 ? 18.457 -5.327 -17.825 1.00 73.06 144 LYS A O 1
ATOM 1124 N N . ASP A 1 145 ? 17.581 -5.128 -19.894 1.00 78.31 145 ASP A N 1
ATOM 1125 C CA . ASP A 1 145 ? 16.749 -3.965 -19.587 1.00 78.31 145 ASP A CA 1
ATOM 1126 C C . ASP A 1 145 ? 15.569 -4.384 -18.706 1.00 78.31 145 ASP A C 1
ATOM 1128 O O . ASP A 1 145 ? 15.311 -3.777 -17.663 1.00 78.31 145 ASP A O 1
ATOM 1132 N N . LYS A 1 146 ? 14.934 -5.518 -19.029 1.00 78.12 146 LYS A N 1
ATOM 1133 C CA . LYS A 1 146 ? 13.870 -6.115 -18.200 1.00 78.12 146 LYS A CA 1
ATOM 1134 C C . LYS A 1 146 ? 14.377 -6.557 -16.830 1.00 78.12 146 LYS A C 1
ATOM 1136 O O . LYS A 1 146 ? 13.714 -6.331 -15.818 1.00 78.12 146 LYS A O 1
ATOM 1141 N N . MET A 1 147 ? 15.589 -7.106 -16.773 1.00 78.62 147 MET A N 1
ATOM 1142 C CA . MET A 1 147 ? 16.243 -7.447 -15.510 1.00 78.62 147 MET A CA 1
ATOM 1143 C C . MET A 1 147 ? 16.542 -6.202 -14.656 1.00 78.62 147 MET A C 1
ATOM 1145 O O . MET A 1 147 ? 16.460 -6.254 -13.427 1.00 78.62 147 MET A O 1
ATOM 1149 N N . GLY A 1 148 ? 16.886 -5.076 -15.289 1.00 83.38 148 GLY A N 1
ATOM 1150 C CA . GLY A 1 148 ? 17.052 -3.786 -14.620 1.00 83.38 148 GLY A CA 1
ATOM 1151 C C . GLY A 1 148 ? 15.748 -3.285 -13.998 1.00 83.38 148 GLY A C 1
ATOM 1152 O O . GLY A 1 148 ? 15.736 -2.921 -12.820 1.00 83.38 148 GLY A O 1
ATOM 1153 N N . ILE A 1 149 ? 14.647 -3.343 -14.755 1.00 82.06 149 ILE A N 1
ATOM 1154 C CA . ILE A 1 149 ? 13.299 -3.000 -14.273 1.00 82.06 149 ILE A CA 1
ATOM 1155 C C . ILE A 1 149 ? 12.942 -3.855 -13.056 1.00 82.06 149 ILE A C 1
ATOM 1157 O O . ILE A 1 149 ? 12.661 -3.301 -11.995 1.00 82.06 149 ILE A O 1
ATOM 1161 N N . LEU A 1 150 ? 13.066 -5.181 -13.168 1.00 84.44 150 LEU A N 1
ATOM 1162 C CA . LEU A 1 150 ? 12.759 -6.112 -12.081 1.00 84.44 150 LEU A CA 1
ATOM 1163 C C . LEU A 1 150 ? 13.534 -5.781 -10.798 1.00 84.44 150 LEU A C 1
ATOM 1165 O O . LEU A 1 150 ? 12.949 -5.704 -9.720 1.00 84.44 150 LEU A O 1
ATOM 1169 N N . LYS A 1 151 ? 14.851 -5.557 -10.898 1.00 86.12 151 LYS A N 1
ATOM 1170 C CA . LYS A 1 151 ? 15.690 -5.224 -9.734 1.00 86.12 151 LYS A CA 1
ATOM 1171 C C . LYS A 1 151 ? 15.284 -3.904 -9.085 1.00 86.12 151 LYS A C 1
ATOM 1173 O O . LYS A 1 151 ? 15.236 -3.820 -7.857 1.00 86.12 151 LYS A O 1
ATOM 1178 N N . ASN A 1 152 ? 14.994 -2.890 -9.896 1.00 88.19 152 ASN A N 1
ATOM 1179 C CA . ASN A 1 152 ? 14.572 -1.584 -9.403 1.00 88.19 152 ASN A CA 1
ATOM 1180 C C . ASN A 1 152 ? 13.210 -1.671 -8.707 1.00 88.19 152 ASN A C 1
ATOM 1182 O O . ASN A 1 152 ? 13.081 -1.192 -7.580 1.00 88.19 152 ASN A O 1
ATOM 1186 N N . SER A 1 153 ? 12.241 -2.349 -9.325 1.00 89.56 153 SER A N 1
ATOM 1187 C CA . SER A 1 153 ? 10.921 -2.600 -8.745 1.00 89.56 153 SER A CA 1
ATOM 1188 C C . SER A 1 153 ? 11.019 -3.372 -7.433 1.00 89.56 153 SER A C 1
ATOM 1190 O O . SER A 1 153 ? 10.494 -2.918 -6.423 1.00 89.56 153 SER A O 1
ATOM 1192 N N . MET A 1 154 ? 11.786 -4.464 -7.381 1.00 89.62 154 MET A N 1
ATOM 1193 C CA . MET A 1 154 ? 11.978 -5.239 -6.146 1.00 89.62 154 MET A CA 1
ATOM 1194 C C . MET A 1 154 ? 12.616 -4.418 -5.021 1.00 89.62 154 MET A C 1
ATOM 1196 O O . MET A 1 154 ? 12.226 -4.534 -3.859 1.00 89.62 154 MET A O 1
ATOM 1200 N N . SER A 1 155 ? 13.581 -3.554 -5.353 1.00 91.06 155 SER A N 1
ATOM 1201 C CA . SER A 1 155 ? 14.189 -2.645 -4.377 1.00 91.06 155 SER A CA 1
ATOM 1202 C C . SER A 1 155 ? 13.167 -1.645 -3.824 1.00 91.06 155 SER A C 1
ATOM 1204 O O . SER A 1 155 ? 13.099 -1.446 -2.606 1.00 91.06 155 SER A O 1
ATOM 1206 N N . ARG A 1 156 ? 12.339 -1.057 -4.702 1.00 92.50 156 ARG A N 1
ATOM 1207 C CA . ARG A 1 156 ? 11.260 -0.135 -4.321 1.00 92.50 156 ARG A CA 1
ATOM 1208 C C . ARG A 1 156 ? 10.201 -0.820 -3.462 1.00 92.50 156 ARG A C 1
ATOM 1210 O O . ARG A 1 156 ? 9.919 -0.315 -2.377 1.00 92.50 156 ARG A O 1
ATOM 1217 N N . ILE A 1 157 ? 9.700 -1.980 -3.891 1.00 92.62 157 ILE A N 1
ATOM 1218 C CA . ILE A 1 157 ? 8.711 -2.798 -3.170 1.00 92.62 157 ILE A CA 1
ATOM 1219 C C . ILE A 1 157 ? 9.214 -3.100 -1.760 1.00 92.62 157 ILE A C 1
ATOM 1221 O O . ILE A 1 157 ? 8.559 -2.746 -0.782 1.00 92.62 157 ILE A O 1
ATOM 1225 N N . ARG A 1 158 ? 10.419 -3.674 -1.632 1.00 92.94 158 ARG A N 1
ATOM 1226 C CA . ARG A 1 158 ? 11.004 -4.005 -0.324 1.00 92.94 158 ARG A CA 1
ATOM 1227 C C . ARG A 1 158 ? 11.131 -2.769 0.565 1.00 92.94 158 ARG A C 1
ATOM 1229 O O . ARG A 1 158 ? 10.808 -2.824 1.749 1.00 92.94 158 ARG A O 1
ATOM 1236 N N . GLY A 1 159 ? 11.618 -1.661 0.006 1.00 95.12 159 GLY A N 1
ATOM 1237 C CA . GLY A 1 159 ? 11.780 -0.409 0.740 1.00 95.12 159 GLY A CA 1
ATOM 1238 C C . GLY A 1 159 ? 10.450 0.160 1.234 1.00 95.12 159 GLY A C 1
ATOM 1239 O O . GLY A 1 159 ? 10.348 0.548 2.395 1.00 95.12 159 GLY A O 1
ATOM 1240 N N . ALA A 1 160 ? 9.428 0.191 0.379 1.00 95.25 160 ALA A N 1
ATOM 1241 C CA . ALA A 1 160 ? 8.106 0.697 0.732 1.00 95.25 160 ALA A CA 1
ATOM 1242 C C . ALA A 1 160 ? 7.398 -0.201 1.751 1.00 95.25 160 ALA A C 1
ATOM 1244 O O . ALA A 1 160 ? 6.918 0.316 2.758 1.00 95.25 160 ALA A O 1
ATOM 1245 N N . ALA A 1 161 ? 7.404 -1.521 1.545 1.00 94.81 161 ALA A N 1
ATOM 1246 C CA . ALA A 1 161 ? 6.819 -2.478 2.479 1.00 94.81 161 ALA A CA 1
ATOM 1247 C C . ALA A 1 161 ? 7.471 -2.378 3.863 1.00 94.81 161 ALA A C 1
ATOM 1249 O O . ALA A 1 161 ? 6.772 -2.226 4.859 1.00 94.81 161 ALA A O 1
ATOM 1250 N N . SER A 1 162 ? 8.808 -2.362 3.932 1.00 94.56 162 SER A N 1
ATOM 1251 C CA . SER A 1 162 ? 9.532 -2.233 5.202 1.00 94.56 162 SER A CA 1
ATOM 1252 C C . SER A 1 162 ? 9.199 -0.929 5.936 1.00 94.56 162 SER A C 1
ATOM 1254 O O . SER A 1 162 ? 8.955 -0.957 7.144 1.00 94.56 162 SER A O 1
ATOM 1256 N N . ARG A 1 163 ? 9.142 0.205 5.221 1.00 95.62 163 ARG A N 1
ATOM 1257 C CA . ARG A 1 163 ? 8.767 1.497 5.817 1.00 95.62 163 ARG A CA 1
ATOM 1258 C C . ARG A 1 163 ? 7.339 1.483 6.354 1.00 95.62 163 ARG A C 1
ATOM 1260 O O . ARG A 1 163 ? 7.132 1.857 7.504 1.00 95.62 163 ARG A O 1
ATOM 1267 N N . LEU A 1 164 ? 6.378 1.046 5.540 1.00 96.19 164 LEU A N 1
ATOM 1268 C CA . LEU A 1 164 ? 4.968 1.020 5.927 1.00 96.19 164 LEU A CA 1
ATOM 1269 C C . LEU A 1 164 ? 4.738 0.075 7.108 1.00 96.19 164 LEU A C 1
ATOM 1271 O O . LEU A 1 164 ? 4.137 0.496 8.090 1.00 96.19 164 LEU A O 1
ATOM 1275 N N . LEU A 1 165 ? 5.286 -1.146 7.072 1.00 93.62 165 LEU A N 1
ATOM 1276 C CA . LEU A 1 165 ? 5.219 -2.089 8.195 1.00 93.62 165 LEU A CA 1
ATOM 1277 C C . LEU A 1 165 ? 5.747 -1.467 9.490 1.00 93.62 165 LEU A C 1
ATOM 1279 O O . LEU A 1 165 ? 5.069 -1.505 10.513 1.00 93.62 165 LEU A O 1
ATOM 1283 N N . THR A 1 166 ? 6.927 -0.843 9.431 1.00 94.19 166 THR A N 1
ATOM 1284 C CA . THR A 1 166 ? 7.556 -0.225 10.606 1.00 94.19 166 THR A CA 1
ATOM 1285 C C . THR A 1 166 ? 6.679 0.872 11.209 1.00 94.19 166 THR A C 1
ATOM 1287 O O . THR A 1 166 ? 6.491 0.905 12.427 1.00 94.19 166 THR A O 1
ATOM 1290 N N . GLU A 1 167 ? 6.125 1.765 10.384 1.00 95.12 167 GLU A N 1
ATOM 1291 C CA . GLU A 1 167 ? 5.269 2.848 10.881 1.00 95.12 167 GLU A CA 1
ATOM 1292 C C . GLU A 1 167 ? 3.925 2.322 11.406 1.00 95.12 167 GLU A C 1
ATOM 1294 O O . GLU A 1 167 ? 3.501 2.729 12.487 1.00 95.12 167 GLU A O 1
ATOM 1299 N N . ILE A 1 168 ? 3.294 1.356 10.731 1.00 93.50 168 ILE A N 1
ATOM 1300 C CA . ILE A 1 168 ? 2.030 0.761 11.196 1.00 93.50 168 ILE A CA 1
ATOM 1301 C C . ILE A 1 168 ? 2.231 0.046 12.538 1.00 93.50 168 ILE A C 1
ATOM 1303 O O . ILE A 1 168 ? 1.472 0.271 13.481 1.00 93.50 168 ILE A O 1
ATOM 1307 N N . GLU A 1 169 ? 3.274 -0.776 12.675 1.00 90.75 169 GLU A N 1
ATOM 1308 C CA . GLU A 1 169 ? 3.571 -1.469 13.934 1.00 90.75 169 GLU A CA 1
ATOM 1309 C C . GLU A 1 169 ? 3.880 -0.506 15.078 1.00 90.75 169 GLU A C 1
ATOM 1311 O O . GLU A 1 169 ? 3.506 -0.751 16.228 1.00 90.75 169 GLU A O 1
ATOM 1316 N N . LYS A 1 170 ? 4.575 0.593 14.785 1.00 92.06 170 LYS A N 1
ATOM 1317 C CA . LYS A 1 170 ? 4.864 1.646 15.757 1.00 92.06 170 LYS A CA 1
ATOM 1318 C C . LYS A 1 170 ? 3.578 2.304 16.255 1.00 92.06 170 LYS A C 1
ATOM 1320 O O . LYS A 1 170 ? 3.439 2.482 17.466 1.00 92.06 170 LYS A O 1
ATOM 1325 N N . GLU A 1 171 ? 2.629 2.607 15.372 1.00 92.38 171 GLU A N 1
ATOM 1326 C CA . GLU A 1 171 ? 1.323 3.148 15.774 1.00 92.38 171 GLU A CA 1
ATOM 1327 C C . GLU A 1 171 ? 0.482 2.122 16.554 1.00 92.38 171 GLU A C 1
ATOM 1329 O O . GLU A 1 171 ? -0.108 2.459 17.584 1.00 92.38 171 GLU A O 1
ATOM 1334 N N . LEU A 1 172 ? 0.515 0.844 16.164 1.00 88.12 172 LEU A N 1
ATOM 1335 C CA . LEU A 1 172 ? -0.130 -0.236 16.921 1.00 88.12 172 LEU A CA 1
ATOM 1336 C C . LEU A 1 172 ? 0.459 -0.392 18.333 1.00 88.12 172 LEU A C 1
ATOM 1338 O O . LEU A 1 172 ? -0.285 -0.544 19.305 1.00 88.12 172 LEU A O 1
ATOM 1342 N N . LYS A 1 173 ? 1.789 -0.316 18.481 1.00 87.81 173 LYS A N 1
ATOM 1343 C CA . LYS A 1 173 ? 2.472 -0.381 19.786 1.00 87.81 173 LYS A CA 1
ATOM 1344 C C . LYS A 1 173 ? 2.103 0.802 20.681 1.00 87.81 173 LYS A C 1
ATOM 1346 O O . LYS A 1 173 ? 1.830 0.599 21.861 1.00 87.81 173 LYS A O 1
ATOM 1351 N N . LYS A 1 174 ? 2.038 2.021 20.131 1.00 87.19 174 LYS A N 1
ATOM 1352 C CA . LYS A 1 174 ? 1.586 3.214 20.873 1.00 87.19 174 LYS A CA 1
ATOM 1353 C C . LYS A 1 174 ? 0.164 3.041 21.407 1.00 87.19 174 LYS A C 1
ATOM 1355 O O . LYS A 1 174 ? -0.074 3.309 22.581 1.00 87.19 174 LYS A O 1
ATOM 1360 N N . SER A 1 175 ? -0.748 2.539 20.572 1.00 76.44 175 SER A N 1
ATOM 1361 C CA . SER A 1 175 ? -2.137 2.275 20.964 1.00 76.44 175 SER A CA 1
ATOM 1362 C C . SER A 1 175 ? -2.233 1.273 22.126 1.00 76.44 175 SER A C 1
ATOM 1364 O O . SER A 1 175 ? -2.963 1.527 23.083 1.00 76.44 175 SER A O 1
ATOM 1366 N N . LYS A 1 176 ? -1.435 0.192 22.107 1.00 72.69 176 LYS A N 1
ATOM 1367 C CA . LYS A 1 176 ? -1.367 -0.784 23.212 1.00 72.69 176 LYS A CA 1
ATOM 1368 C C . LYS A 1 176 ? -0.839 -0.166 24.515 1.00 72.69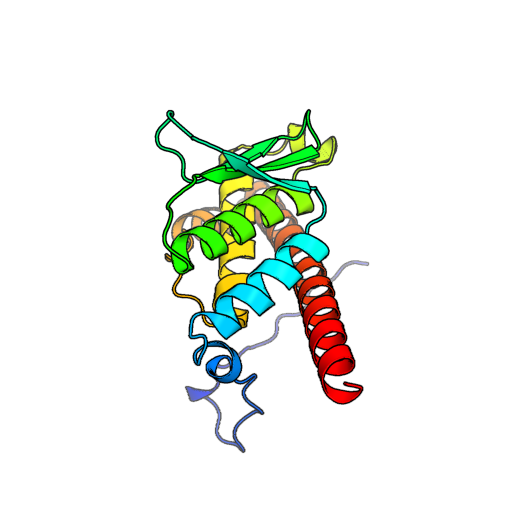 176 LYS A C 1
ATOM 1370 O O . LYS A 1 176 ? -1.408 -0.413 25.574 1.00 72.69 176 LYS A O 1
ATOM 1375 N N . SER A 1 177 ? 0.202 0.669 24.453 1.00 67.38 177 SER A N 1
ATOM 1376 C CA . SER A 1 177 ? 0.759 1.332 25.645 1.00 67.38 177 SER A CA 1
ATOM 1377 C C . SER A 1 177 ? -0.214 2.321 26.291 1.00 67.38 177 SER A C 1
ATOM 1379 O O . SER A 1 177 ? -0.245 2.424 27.512 1.00 67.38 177 SER A O 1
ATOM 1381 N N . SER A 1 178 ? -1.044 3.014 25.507 1.00 60.94 178 SER A N 1
ATOM 1382 C CA . SER A 1 178 ? -2.079 3.908 26.046 1.00 60.94 178 SER A CA 1
ATOM 1383 C C . SER A 1 178 ? -3.225 3.166 26.746 1.00 60.94 178 SER A C 1
ATOM 1385 O O . SER A 1 178 ? -3.860 3.750 27.617 1.00 60.94 178 SER A O 1
ATOM 1387 N N . GLN A 1 179 ? -3.474 1.894 26.413 1.00 54.78 179 GLN A N 1
ATOM 1388 C CA . GLN A 1 179 ? -4.500 1.064 27.063 1.00 54.78 179 GLN A CA 1
ATOM 1389 C C . GLN A 1 179 ? -4.043 0.441 28.394 1.00 54.78 179 GLN A C 1
ATOM 1391 O O . GLN A 1 179 ? -4.889 0.019 29.168 1.00 54.78 179 GLN A O 1
ATOM 1396 N N . MET A 1 180 ? -2.736 0.388 28.685 1.00 51.38 180 MET A N 1
ATOM 1397 C CA . MET A 1 180 ? -2.212 -0.171 29.946 1.00 51.38 180 MET A CA 1
ATOM 1398 C C . MET A 1 180 ? -2.057 0.859 31.078 1.00 51.38 180 MET A C 1
ATOM 1400 O O . MET A 1 180 ? -1.692 0.490 32.191 1.00 51.38 180 MET A O 1
ATOM 1404 N N . ILE A 1 181 ? -2.282 2.146 30.798 1.00 47.75 181 ILE A N 1
ATOM 1405 C CA . ILE A 1 181 ? -2.110 3.254 31.759 1.00 47.75 181 ILE A CA 1
ATOM 1406 C C . ILE A 1 181 ? -3.478 3.848 32.172 1.00 47.75 181 ILE A C 1
ATOM 1408 O O . ILE A 1 181 ? -3.531 4.759 32.996 1.00 47.75 181 ILE A O 1
ATOM 1412 N N . ALA A 1 182 ? -4.579 3.333 31.615 1.00 41.66 182 ALA A N 1
ATOM 1413 C CA . ALA A 1 182 ? -5.959 3.714 31.927 1.00 41.66 182 ALA A CA 1
ATOM 1414 C C . ALA A 1 182 ? -6.661 2.591 32.698 1.00 41.66 182 ALA A C 1
ATOM 1416 O O . ALA A 1 182 ? -7.463 2.927 33.597 1.00 41.66 182 ALA A O 1
#